Protein AF-A0A494JCI3-F1 (afdb_monomer)

Structure (mmCIF, N/CA/C/O backbone):
data_AF-A0A494JCI3-F1
#
_entry.id   AF-A0A494JCI3-F1
#
loop_
_atom_site.group_PDB
_atom_site.id
_atom_site.type_symbol
_atom_site.label_atom_id
_atom_site.label_alt_id
_atom_site.label_comp_id
_atom_site.label_asym_id
_atom_site.label_entity_id
_atom_site.label_seq_id
_atom_site.pdbx_PDB_ins_code
_atom_site.Cartn_x
_atom_site.Cartn_y
_atom_site.Cartn_z
_atom_site.occupancy
_atom_site.B_iso_or_equiv
_atom_site.auth_seq_id
_atom_site.auth_comp_id
_atom_site.auth_asym_id
_atom_site.auth_atom_id
_atom_site.pdbx_PDB_model_num
ATOM 1 N N . MET A 1 1 ? 3.680 10.337 5.738 1.00 77.88 1 MET A N 1
ATOM 2 C CA . MET A 1 1 ? 2.250 10.098 6.034 1.00 77.88 1 MET A CA 1
ATOM 3 C C . MET A 1 1 ? 1.756 11.219 6.933 1.00 77.88 1 MET A C 1
ATOM 5 O O . MET A 1 1 ? 2.499 11.630 7.818 1.00 77.88 1 MET A O 1
ATOM 9 N N . GLU A 1 2 ? 0.548 11.721 6.690 1.00 79.25 2 GLU A N 1
ATOM 10 C CA . GLU A 1 2 ? -0.039 12.891 7.361 1.00 79.25 2 GLU A CA 1
ATOM 11 C C . GLU A 1 2 ? -1.543 12.663 7.597 1.00 79.25 2 GLU A C 1
ATOM 13 O O . GLU A 1 2 ? -2.113 11.725 7.034 1.00 79.25 2 GLU A O 1
ATOM 18 N N . GLY A 1 3 ? -2.183 13.512 8.408 1.00 85.75 3 GLY A N 1
ATOM 19 C CA . GLY A 1 3 ? -3.628 13.469 8.669 1.00 85.75 3 GLY A CA 1
ATOM 20 C C . GLY A 1 3 ? -4.092 12.270 9.506 1.00 85.75 3 GLY A C 1
ATOM 21 O O . GLY A 1 3 ? -3.302 11.661 10.227 1.00 85.75 3 GLY A O 1
ATOM 22 N N . LYS A 1 4 ? -5.375 11.909 9.377 1.00 85.81 4 LYS A N 1
ATOM 23 C CA . LYS A 1 4 ? -6.013 10.786 10.094 1.00 85.81 4 LYS A CA 1
ATOM 24 C C . LYS A 1 4 ? -5.327 9.445 9.837 1.00 85.81 4 LYS A C 1
ATOM 26 O O . LYS A 1 4 ? -5.291 8.594 10.718 1.00 85.81 4 LYS A O 1
ATOM 31 N N . ALA A 1 5 ? -4.747 9.261 8.653 1.00 85.75 5 ALA A N 1
ATOM 32 C CA . ALA A 1 5 ? -3.938 8.095 8.323 1.00 85.75 5 ALA A CA 1
ATOM 33 C C . ALA A 1 5 ? -2.731 7.964 9.259 1.00 85.75 5 ALA A C 1
ATOM 35 O O . ALA A 1 5 ? -2.440 6.869 9.725 1.00 85.75 5 ALA A O 1
ATOM 36 N N . LYS A 1 6 ? -2.056 9.077 9.582 1.00 85.62 6 LYS A N 1
ATOM 37 C CA . LYS A 1 6 ? -0.922 9.070 10.517 1.00 85.62 6 LYS A CA 1
ATOM 38 C C . LYS A 1 6 ? -1.366 8.630 11.912 1.00 85.62 6 LYS A C 1
ATOM 40 O O . LYS A 1 6 ? -0.701 7.789 12.504 1.00 85.62 6 LYS A O 1
ATOM 45 N N . GLU A 1 7 ? -2.473 9.177 12.408 1.00 85.25 7 GLU A N 1
ATOM 46 C CA . GLU A 1 7 ? -3.027 8.849 13.730 1.00 85.25 7 GLU A CA 1
ATOM 47 C C . GLU A 1 7 ? -3.439 7.371 13.814 1.00 85.25 7 GLU A C 1
ATOM 49 O O . GLU A 1 7 ? -3.031 6.656 14.728 1.00 85.25 7 GLU A O 1
ATOM 54 N N . ALA A 1 8 ? -4.186 6.886 12.820 1.00 85.75 8 ALA A N 1
ATOM 55 C CA . ALA A 1 8 ? -4.648 5.502 12.768 1.00 85.75 8 ALA A CA 1
ATOM 56 C C . ALA A 1 8 ? -3.496 4.506 12.602 1.00 85.75 8 ALA A C 1
ATOM 58 O O . ALA A 1 8 ? -3.477 3.461 13.248 1.00 85.75 8 ALA A O 1
ATOM 59 N N . PHE A 1 9 ? -2.504 4.835 11.775 1.00 85.44 9 PHE A N 1
ATOM 60 C CA . PHE A 1 9 ? -1.333 3.987 11.605 1.00 85.44 9 PHE A CA 1
ATOM 61 C C . PHE A 1 9 ? -0.460 3.943 12.867 1.00 85.44 9 PHE A C 1
ATOM 63 O O . PHE A 1 9 ? 0.067 2.890 13.217 1.00 85.44 9 PHE A O 1
ATOM 70 N N . GLN A 1 10 ? -0.334 5.058 13.593 1.00 81.06 10 GLN A N 1
ATOM 71 C CA . GLN A 1 10 ? 0.322 5.080 14.904 1.00 81.06 10 GLN A CA 1
ATOM 72 C C . GLN A 1 10 ? -0.393 4.172 15.909 1.00 81.06 10 GLN A C 1
ATOM 74 O 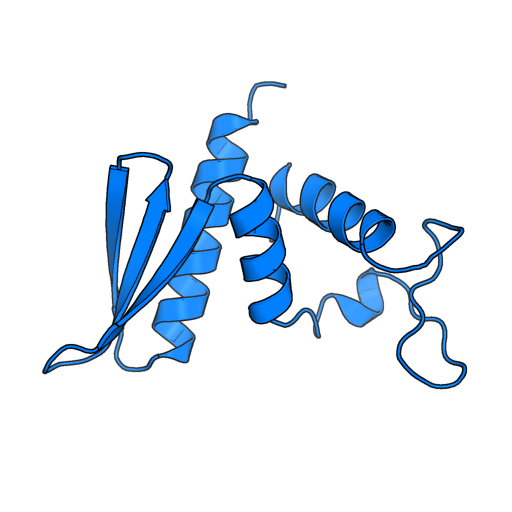O . GLN A 1 10 ? 0.270 3.382 16.578 1.00 81.06 10 GLN A O 1
ATOM 79 N N . ALA A 1 11 ? -1.725 4.247 15.982 1.00 81.94 11 ALA A N 1
ATOM 80 C CA . ALA A 1 11 ? -2.521 3.360 16.828 1.00 81.94 11 ALA A CA 1
ATOM 81 C C . ALA A 1 11 ? -2.321 1.887 16.437 1.00 81.94 11 ALA A C 1
ATOM 83 O O . ALA A 1 11 ? -1.980 1.075 17.289 1.00 81.94 11 ALA A O 1
ATOM 84 N N . TYR A 1 12 ? -2.396 1.567 15.141 1.00 82.56 12 TYR A N 1
ATOM 85 C CA . TYR A 1 12 ? -2.127 0.223 14.625 1.00 82.56 12 TYR A CA 1
ATOM 86 C C . TYR A 1 12 ? -0.748 -0.304 15.037 1.00 82.56 12 TYR A C 1
ATOM 88 O O . TYR A 1 12 ? -0.620 -1.459 15.436 1.00 82.56 12 TYR A O 1
ATOM 96 N N . LEU A 1 13 ? 0.299 0.521 14.958 1.00 77.75 13 LEU A N 1
ATOM 97 C CA . LEU A 1 13 ? 1.646 0.109 15.359 1.00 77.75 13 LEU A CA 1
ATOM 98 C C . LEU A 1 13 ? 1.739 -0.176 16.862 1.00 77.75 13 LEU A C 1
ATOM 100 O O . LEU A 1 13 ? 2.402 -1.136 17.244 1.00 77.75 13 LEU A O 1
ATOM 104 N N . ILE A 1 14 ? 1.059 0.614 17.698 1.00 72.69 14 ILE A N 1
ATOM 105 C CA . ILE A 1 14 ? 0.968 0.380 19.148 1.00 72.69 14 ILE A CA 1
ATOM 106 C C . ILE A 1 14 ? 0.178 -0.902 19.452 1.00 72.69 14 ILE A C 1
ATOM 108 O O . ILE A 1 14 ? 0.532 -1.629 20.372 1.00 72.69 14 ILE A O 1
ATOM 112 N N . GLU A 1 15 ? -0.876 -1.187 18.688 1.00 70.75 15 GLU A N 1
ATOM 113 C CA . GLU A 1 15 ? -1.755 -2.344 18.896 1.00 70.75 15 GLU A CA 1
ATOM 114 C C . GLU A 1 15 ? -1.149 -3.661 18.388 1.00 70.75 15 GLU A C 1
ATOM 116 O O . GLU A 1 15 ? -1.339 -4.712 19.001 1.00 70.75 15 GLU A O 1
ATOM 121 N N . THR A 1 16 ? 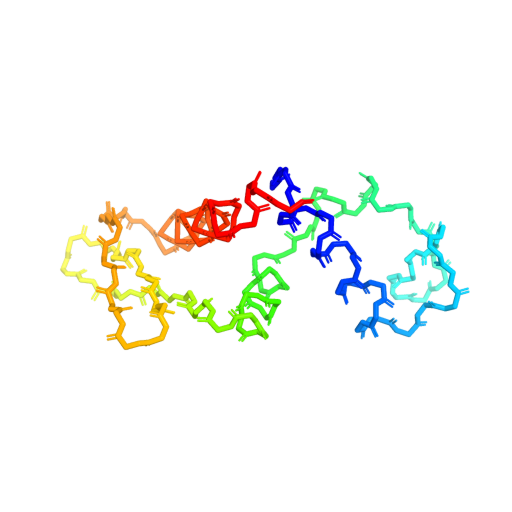-0.419 -3.625 17.270 1.00 68.00 16 THR A N 1
ATOM 122 C CA . THR A 1 16 ? 0.154 -4.826 16.632 1.00 68.00 16 THR A CA 1
ATOM 123 C C . THR A 1 16 ? 1.553 -5.174 17.112 1.00 68.00 16 THR A C 1
ATOM 125 O O . THR A 1 16 ? 1.980 -6.326 16.993 1.00 68.00 16 THR A O 1
ATOM 128 N N . GLN A 1 17 ? 2.279 -4.214 17.681 1.00 60.09 17 GLN A N 1
ATOM 129 C CA . GLN A 1 17 ? 3.482 -4.506 18.439 1.00 60.09 17 GLN A CA 1
ATOM 130 C C . GLN A 1 17 ? 3.111 -4.708 19.911 1.00 60.09 17 GLN A C 1
ATOM 132 O O . GLN A 1 17 ? 2.336 -3.952 20.474 1.00 60.09 17 GLN A O 1
ATOM 137 N N . TYR A 1 18 ? 3.688 -5.726 20.548 1.00 49.66 18 TYR A N 1
ATOM 138 C CA . TYR A 1 18 ? 3.602 -6.025 21.984 1.00 49.66 18 TYR A CA 1
ATOM 139 C C . TYR A 1 18 ? 4.144 -4.866 22.879 1.00 49.66 18 TYR A C 1
ATOM 141 O O . TYR A 1 18 ? 5.099 -5.066 23.633 1.00 49.66 18 TYR A O 1
ATOM 149 N N . PHE A 1 19 ? 3.585 -3.648 22.818 1.00 45.31 19 PHE A N 1
ATOM 150 C CA . PHE A 1 19 ? 4.026 -2.479 23.590 1.00 45.31 19 PHE A CA 1
ATOM 151 C C . PHE A 1 19 ? 3.000 -2.042 24.630 1.00 45.31 19 PHE A C 1
ATOM 153 O O . PHE A 1 19 ? 2.046 -1.333 24.315 1.00 45.31 19 PHE A O 1
ATOM 160 N N . PRO A 1 20 ? 3.219 -2.356 25.919 1.00 39.00 20 PRO A N 1
ATOM 161 C CA . PRO A 1 20 ? 2.488 -1.713 26.994 1.00 39.00 20 PRO A CA 1
ATOM 162 C C . PRO A 1 20 ? 3.076 -0.312 27.230 1.00 39.00 20 PRO A C 1
ATOM 164 O O . PRO A 1 20 ? 3.782 -0.120 28.219 1.00 39.00 20 PRO A O 1
ATOM 167 N N . ARG A 1 21 ? 2.844 0.637 26.304 1.00 46.88 21 ARG A N 1
ATOM 168 C CA . ARG A 1 21 ? 2.728 2.105 26.509 1.00 46.88 21 ARG A CA 1
ATOM 169 C C . ARG A 1 21 ? 2.999 2.911 25.217 1.00 46.88 21 ARG A C 1
ATOM 171 O O . ARG A 1 21 ? 3.903 2.547 24.473 1.00 46.88 21 ARG A O 1
ATOM 178 N N . PRO A 1 22 ? 2.321 4.062 25.008 1.00 48.47 22 PRO A N 1
ATOM 179 C CA . PRO A 1 22 ? 2.499 4.938 23.833 1.00 48.47 22 PRO A CA 1
ATOM 180 C C . PRO A 1 22 ? 3.902 5.552 23.668 1.00 48.47 22 PRO A C 1
ATOM 182 O O . PRO A 1 22 ? 4.206 6.133 22.631 1.00 48.47 22 PRO A O 1
ATOM 185 N N . GLU A 1 23 ? 4.747 5.469 24.697 1.00 51.75 23 GLU A N 1
ATOM 186 C CA . GLU A 1 23 ? 6.021 6.192 24.781 1.00 51.75 23 GLU A CA 1
ATOM 187 C C . GLU A 1 23 ? 7.236 5.365 24.326 1.00 51.75 23 GLU A C 1
ATOM 189 O O . GLU A 1 23 ? 8.331 5.913 24.219 1.00 51.75 23 GLU A O 1
ATOM 194 N N . MET A 1 24 ? 7.087 4.060 24.057 1.00 42.84 24 MET A N 1
ATOM 195 C CA . MET A 1 24 ? 8.229 3.184 23.768 1.00 42.84 24 MET A CA 1
ATOM 196 C C . MET A 1 24 ? 7.928 2.146 22.689 1.00 42.84 24 MET A C 1
ATOM 198 O O . MET A 1 24 ? 7.055 1.303 22.867 1.00 42.84 24 MET A O 1
ATOM 202 N N . ILE A 1 25 ? 8.739 2.143 21.629 1.00 49.81 25 ILE A N 1
ATOM 203 C CA . ILE A 1 25 ? 8.825 1.060 20.645 1.00 49.81 25 ILE A CA 1
ATOM 204 C C . ILE A 1 25 ? 10.133 0.288 20.914 1.00 49.81 25 ILE A C 1
ATOM 206 O O . ILE A 1 25 ? 11.216 0.865 20.860 1.00 49.81 25 ILE A O 1
ATOM 210 N N . MET A 1 26 ? 10.064 -1.005 21.245 1.00 42.69 26 MET A N 1
ATOM 211 C CA . MET A 1 26 ? 11.215 -1.932 21.234 1.00 42.69 26 MET A CA 1
ATOM 212 C C . MET A 1 26 ? 11.466 -2.434 19.813 1.00 42.69 26 MET A C 1
ATOM 214 O O . MET A 1 26 ? 10.606 -3.045 19.175 1.00 42.69 26 MET A O 1
ATOM 218 N N . VAL A 1 27 ? 12.709 -2.275 19.372 1.00 44.78 27 VAL A N 1
ATOM 219 C CA . VAL A 1 27 ? 13.235 -2.882 18.148 1.00 44.78 27 VAL A CA 1
ATOM 220 C C . VAL A 1 27 ? 14.424 -3.758 18.541 1.00 44.78 27 VAL A C 1
ATOM 222 O O . VAL A 1 27 ? 15.483 -3.248 18.892 1.00 44.78 27 VAL A O 1
ATOM 225 N N . GLY A 1 28 ? 14.264 -5.087 18.505 1.00 44.38 28 GLY A N 1
ATOM 226 C CA . GLY A 1 28 ? 15.341 -6.024 18.864 1.00 44.38 28 GLY A CA 1
ATOM 227 C C . GLY A 1 28 ? 15.810 -5.924 20.327 1.00 44.38 28 GLY A C 1
ATOM 228 O O . GLY A 1 28 ? 15.191 -5.251 21.148 1.00 44.38 28 GLY A O 1
ATOM 229 N N . LYS A 1 29 ? 16.877 -6.659 20.688 1.00 38.72 29 LYS A N 1
ATOM 230 C CA . LYS A 1 29 ? 17.377 -6.758 22.075 1.00 38.72 29 LYS A CA 1
ATOM 231 C C . LYS A 1 29 ? 17.704 -5.366 22.657 1.00 38.72 29 LYS A C 1
ATOM 233 O O . LYS A 1 29 ? 18.772 -4.833 22.388 1.00 38.72 29 LYS A O 1
ATOM 238 N N . LEU A 1 30 ? 16.816 -4.887 23.536 1.00 38.69 30 LEU A N 1
ATOM 239 C CA . LEU A 1 30 ? 17.024 -3.849 24.561 1.00 38.69 30 LEU A CA 1
ATOM 240 C C . LEU A 1 30 ? 17.305 -2.411 24.081 1.00 38.69 30 LEU A C 1
ATOM 242 O O . LEU A 1 30 ? 18.121 -1.722 24.690 1.00 38.69 30 LEU A O 1
ATOM 246 N N . THR A 1 31 ? 16.564 -1.901 23.094 1.00 39.22 31 THR A N 1
ATOM 247 C CA . THR A 1 31 ? 16.562 -0.448 22.836 1.00 39.22 31 THR A CA 1
ATOM 248 C C . THR A 1 31 ? 15.150 0.080 22.614 1.00 39.22 31 THR A C 1
ATOM 250 O O . THR A 1 31 ? 14.390 -0.464 21.815 1.00 39.22 31 THR A O 1
ATOM 253 N N . THR A 1 32 ? 14.804 1.130 23.359 1.00 45.12 32 THR A N 1
ATOM 254 C CA . THR A 1 32 ? 13.528 1.848 23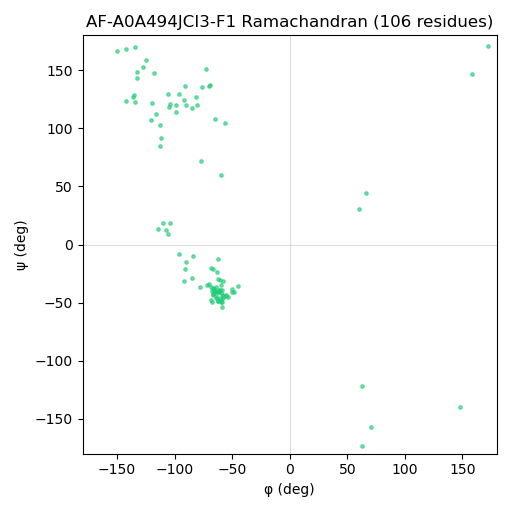.296 1.00 45.12 32 THR A CA 1
ATOM 255 C C . THR A 1 32 ? 13.715 3.095 22.443 1.00 45.12 32 THR A C 1
ATOM 257 O O . THR A 1 32 ? 14.546 3.933 22.788 1.00 45.12 32 THR A O 1
ATOM 260 N N . CYS A 1 33 ? 12.973 3.229 21.349 1.00 44.25 33 CYS A N 1
ATOM 261 C CA . CYS A 1 33 ? 12.962 4.437 20.524 1.00 44.25 33 CYS A CA 1
ATOM 262 C C . CYS A 1 33 ? 11.566 5.071 20.509 1.00 44.25 33 CYS A C 1
ATOM 264 O O . CYS A 1 33 ? 10.544 4.385 20.606 1.00 44.25 33 CYS A O 1
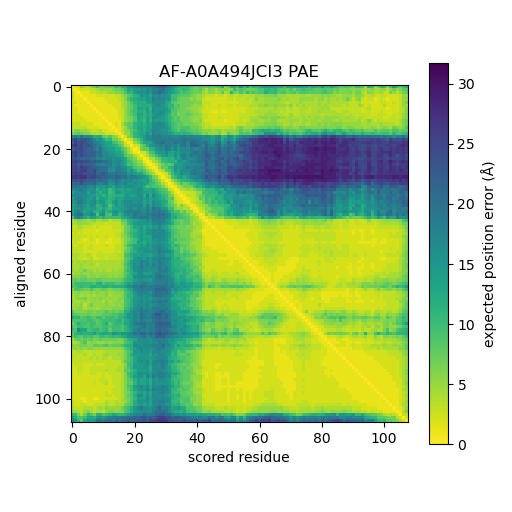ATOM 266 N N . SER A 1 34 ? 11.525 6.399 20.419 1.00 51.22 34 SER A N 1
ATOM 267 C CA . SER A 1 34 ? 10.290 7.161 20.236 1.00 51.22 34 SER A CA 1
ATOM 268 C C . SER A 1 34 ? 9.769 6.989 18.806 1.00 51.22 34 SER A C 1
ATOM 270 O O . SER A 1 34 ? 10.549 6.823 17.867 1.00 51.22 34 SER A O 1
ATOM 272 N N . PHE A 1 35 ? 8.448 7.074 18.603 1.00 52.31 35 PHE A N 1
ATOM 273 C CA . PHE A 1 35 ? 7.841 6.992 17.264 1.00 52.31 35 PHE A CA 1
ATOM 274 C C . PHE A 1 35 ? 8.510 7.941 16.258 1.00 52.31 35 PHE A C 1
ATOM 276 O O . PHE A 1 35 ? 8.728 7.579 15.108 1.00 52.31 35 PHE A O 1
ATOM 283 N N . THR A 1 36 ? 8.887 9.138 16.705 1.00 54.03 36 THR A N 1
ATOM 284 C CA . THR A 1 36 ? 9.600 10.147 15.913 1.00 54.03 36 THR A CA 1
ATOM 285 C C . THR A 1 36 ? 10.979 9.697 15.429 1.00 54.03 36 THR A C 1
ATOM 287 O O . THR A 1 36 ? 11.402 10.111 14.355 1.00 54.03 36 THR A O 1
ATOM 290 N N . GLU A 1 37 ? 11.662 8.826 16.171 1.00 51.03 37 GLU A N 1
ATOM 291 C CA . GLU A 1 37 ? 12.985 8.295 15.814 1.00 51.03 37 GLU A CA 1
ATOM 292 C C . GLU A 1 37 ? 12.903 7.082 14.881 1.00 51.03 37 GLU A C 1
ATOM 294 O O . GLU A 1 37 ? 13.804 6.875 14.071 1.00 51.03 37 GLU A O 1
ATOM 299 N N . VAL A 1 38 ? 11.821 6.297 14.951 1.00 52.00 38 VAL A N 1
ATOM 300 C CA . VAL A 1 38 ? 11.556 5.178 14.023 1.00 52.00 38 VAL A CA 1
ATOM 301 C C . VAL A 1 38 ? 10.754 5.591 12.794 1.00 52.00 38 VAL A C 1
ATOM 303 O O . VAL A 1 38 ? 10.772 4.862 11.807 1.00 52.00 38 VAL A O 1
ATOM 306 N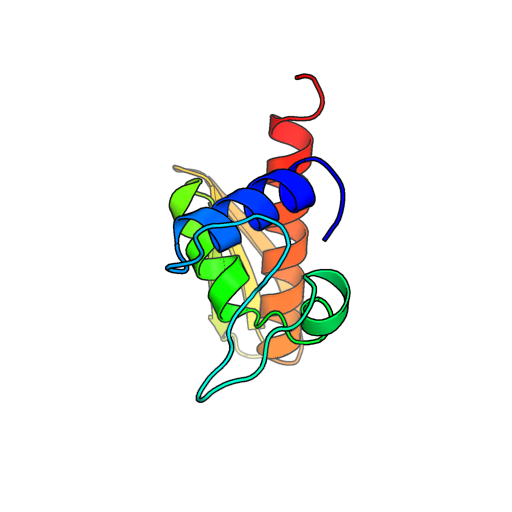 N . GLN A 1 39 ? 10.117 6.766 12.801 1.00 51.50 39 GLN A N 1
ATOM 307 C CA . GLN A 1 39 ? 9.400 7.334 11.655 1.00 51.50 39 GLN A CA 1
ATOM 308 C C . GLN A 1 39 ? 10.205 7.307 10.337 1.00 51.50 39 GLN A C 1
ATOM 310 O O . GLN A 1 39 ? 9.614 6.959 9.312 1.00 51.50 39 GLN A O 1
ATOM 315 N N . PRO A 1 40 ? 11.522 7.607 10.319 1.00 52.88 40 PRO A N 1
ATOM 316 C CA . PRO A 1 40 ? 12.339 7.519 9.106 1.00 52.88 40 PRO A CA 1
ATOM 317 C C . PRO A 1 40 ? 12.564 6.080 8.618 1.00 52.88 40 PRO A C 1
ATOM 319 O O . PRO A 1 40 ? 12.895 5.875 7.455 1.00 52.88 40 PRO A O 1
ATOM 322 N N . PHE A 1 41 ? 12.393 5.088 9.497 1.00 53.34 41 PHE A N 1
ATOM 323 C CA . PHE A 1 41 ? 12.636 3.664 9.246 1.00 53.34 41 PHE A CA 1
ATOM 324 C C . PHE A 1 41 ? 11.344 2.854 9.098 1.00 53.34 41 PHE A C 1
ATOM 326 O O . PHE A 1 41 ? 11.387 1.624 9.076 1.00 53.34 41 PHE A O 1
ATOM 333 N N . ILE A 1 42 ? 10.182 3.508 9.016 1.00 60.78 42 ILE A N 1
ATOM 334 C CA . ILE A 1 42 ? 8.920 2.815 8.770 1.00 60.78 42 ILE A CA 1
ATOM 335 C C . ILE A 1 42 ? 8.985 2.195 7.374 1.00 60.78 42 ILE A C 1
ATOM 337 O O . ILE A 1 42 ? 8.930 2.879 6.355 1.00 60.78 42 ILE A O 1
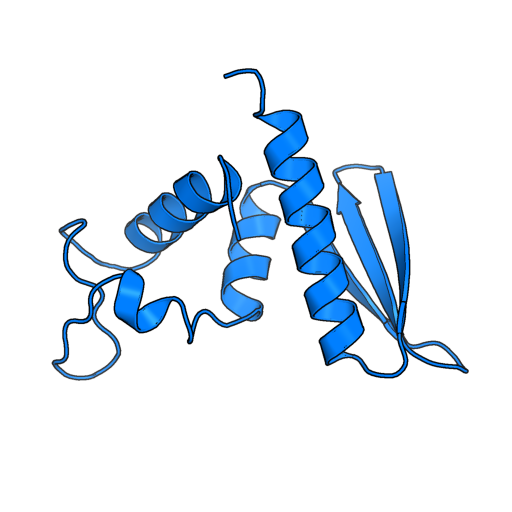ATOM 341 N N . PHE A 1 43 ? 9.098 0.872 7.345 1.00 74.06 43 PHE A N 1
ATOM 342 C CA . PHE A 1 43 ? 9.168 0.104 6.114 1.00 74.06 43 PHE A CA 1
ATOM 343 C C . PHE A 1 43 ? 7.815 0.115 5.401 1.00 74.06 43 PHE A C 1
ATOM 345 O O . PHE A 1 43 ? 6.784 -0.149 6.023 1.00 74.06 43 PHE A O 1
ATOM 352 N N . ASN A 1 44 ? 7.833 0.313 4.078 1.00 82.00 44 ASN A N 1
ATOM 353 C CA . ASN A 1 44 ? 6.662 0.195 3.200 1.00 82.00 44 ASN A CA 1
ATOM 354 C C . ASN A 1 44 ? 5.829 -1.063 3.499 1.00 82.00 44 ASN A C 1
ATOM 356 O O . ASN A 1 44 ? 4.607 -0.998 3.488 1.00 82.00 44 ASN A O 1
ATOM 360 N N . ALA A 1 45 ? 6.478 -2.173 3.864 1.00 81.94 45 ALA A N 1
ATOM 361 C CA . ALA A 1 45 ? 5.812 -3.404 4.282 1.00 81.94 45 ALA A CA 1
ATOM 362 C C . ALA A 1 45 ? 4.827 -3.205 5.450 1.00 81.94 45 ALA A C 1
ATOM 364 O O . ALA A 1 45 ? 3.707 -3.690 5.379 1.00 81.94 45 ALA A O 1
ATOM 365 N N . LYS A 1 46 ? 5.196 -2.449 6.494 1.00 84.06 46 LYS A N 1
ATOM 366 C CA . LYS A 1 46 ? 4.312 -2.202 7.646 1.00 84.06 46 LYS A CA 1
ATOM 367 C C . LYS A 1 46 ? 3.155 -1.277 7.319 1.00 84.06 46 LYS A C 1
ATOM 369 O O . LYS A 1 46 ? 2.063 -1.467 7.841 1.00 84.06 46 LYS A O 1
ATOM 374 N N . ILE A 1 47 ? 3.389 -0.301 6.448 1.00 88.62 47 ILE A N 1
ATOM 375 C CA . ILE A 1 47 ? 2.311 0.562 5.968 1.00 88.62 47 ILE A CA 1
ATOM 376 C C . ILE A 1 47 ? 1.327 -0.254 5.124 1.00 88.62 47 ILE A C 1
ATOM 378 O O . ILE A 1 47 ? 0.127 -0.102 5.303 1.00 88.62 47 ILE A O 1
ATOM 382 N N . ILE A 1 48 ? 1.819 -1.142 4.255 1.00 89.81 48 ILE A N 1
ATOM 383 C CA . ILE A 1 48 ? 0.973 -2.031 3.447 1.00 89.81 48 ILE A CA 1
ATOM 384 C C . ILE A 1 48 ? 0.161 -2.972 4.345 1.00 89.81 48 ILE A C 1
ATOM 386 O O . ILE A 1 48 ? -1.052 -3.014 4.200 1.00 89.81 48 ILE A O 1
ATOM 390 N N . GLU A 1 49 ? 0.791 -3.634 5.325 1.00 88.88 49 GLU A N 1
ATOM 391 C CA . GLU A 1 49 ? 0.080 -4.494 6.287 1.00 88.88 49 GLU A CA 1
ATOM 392 C C . GLU A 1 49 ? -1.073 -3.751 6.979 1.00 88.88 49 GLU A C 1
ATOM 394 O O . GLU A 1 49 ? -2.179 -4.274 7.092 1.00 88.88 49 GLU A O 1
ATOM 399 N N . TRP A 1 50 ? -0.833 -2.514 7.425 1.00 91.38 50 TRP A N 1
ATOM 400 C CA . TRP A 1 50 ? -1.886 -1.686 8.006 1.00 91.38 50 TRP A CA 1
ATOM 401 C C . TRP A 1 50 ? -2.986 -1.348 6.996 1.00 91.38 50 TRP A C 1
ATOM 403 O O . TRP A 1 50 ? -4.168 -1.459 7.320 1.00 91.38 50 TRP A O 1
ATOM 413 N N . LEU A 1 51 ? -2.621 -0.938 5.780 1.00 92.62 51 LEU A N 1
ATOM 414 C CA . LEU A 1 51 ? -3.583 -0.581 4.739 1.00 92.62 51 LEU A CA 1
ATOM 415 C C . LEU A 1 51 ? -4.501 -1.765 4.380 1.00 92.62 51 LEU A C 1
ATOM 417 O O . LEU A 1 51 ? -5.705 -1.568 4.195 1.00 92.62 51 LEU A O 1
ATOM 421 N N . ASP A 1 52 ? -3.977 -2.992 4.407 1.00 91.19 52 ASP A N 1
ATOM 422 C CA . ASP A 1 52 ? -4.771 -4.210 4.233 1.00 91.19 52 ASP A CA 1
ATOM 423 C C . ASP A 1 52 ? -5.832 -4.354 5.345 1.00 91.19 52 ASP A C 1
ATOM 425 O O . ASP A 1 52 ? -6.984 -4.689 5.058 1.00 91.19 52 ASP A O 1
ATOM 429 N N . THR A 1 53 ? -5.514 -4.004 6.604 1.00 90.69 53 THR A N 1
ATOM 430 C CA . THR A 1 53 ? -6.497 -4.043 7.714 1.00 90.69 53 THR A CA 1
ATOM 431 C C . THR A 1 53 ? -7.675 -3.084 7.534 1.00 90.69 53 THR A C 1
ATOM 433 O O . THR A 1 53 ? -8.754 -3.316 8.082 1.00 90.69 53 THR A O 1
ATOM 436 N N . VAL A 1 54 ? -7.500 -2.022 6.743 1.00 91.12 54 VAL A N 1
ATOM 437 C CA . VAL A 1 54 ? -8.542 -1.026 6.442 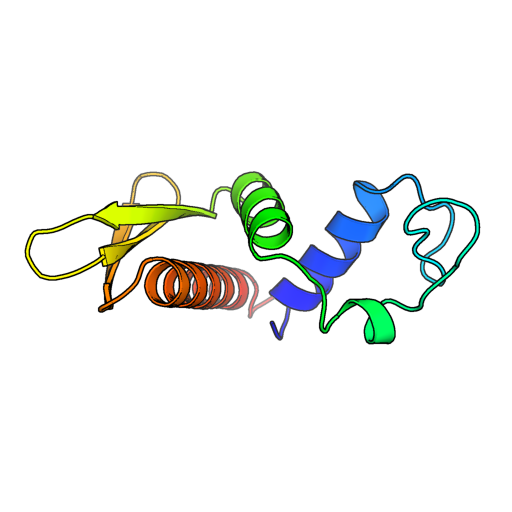1.00 91.12 54 VAL A CA 1
ATOM 438 C C . VAL A 1 54 ? -9.137 -1.202 5.039 1.00 91.12 54 VAL A C 1
ATOM 440 O O . VAL A 1 54 ? -9.808 -0.298 4.535 1.00 91.12 54 VAL A O 1
ATOM 443 N N . ASN A 1 55 ? -8.952 -2.384 4.433 1.00 91.44 55 ASN A N 1
ATOM 444 C CA . ASN A 1 55 ? -9.441 -2.774 3.104 1.00 91.44 55 ASN A CA 1
ATOM 445 C C . ASN A 1 55 ? -8.924 -1.899 1.943 1.00 91.44 55 ASN A C 1
ATOM 447 O O . ASN A 1 55 ? -9.611 -1.731 0.931 1.00 91.44 55 ASN A O 1
ATOM 451 N N . LEU A 1 56 ? -7.711 -1.357 2.073 1.00 93.81 56 LEU A N 1
ATOM 452 C CA . LEU A 1 56 ? -7.003 -0.628 1.020 1.00 93.81 56 LEU A CA 1
ATOM 453 C C . LEU A 1 56 ? -5.778 -1.434 0.582 1.00 93.81 56 LEU A C 1
ATOM 455 O O . LEU A 1 56 ? -4.669 -1.195 1.041 1.00 93.81 56 LEU A O 1
ATOM 459 N N . ASN A 1 57 ? -5.962 -2.384 -0.330 1.00 94.00 57 ASN A N 1
ATOM 460 C CA . ASN A 1 57 ? -4.867 -3.271 -0.716 1.00 94.00 57 ASN A CA 1
ATOM 461 C C . ASN A 1 57 ? -3.960 -2.577 -1.733 1.00 94.00 57 ASN A C 1
ATOM 463 O O . ASN A 1 57 ? -4.397 -2.219 -2.832 1.00 94.00 57 ASN A O 1
ATOM 467 N N . VAL A 1 58 ? -2.691 -2.410 -1.379 1.00 93.50 58 VAL A N 1
ATOM 468 C CA . VAL A 1 58 ? -1.681 -1.786 -2.236 1.00 93.50 58 VAL A CA 1
ATOM 469 C C . VAL A 1 58 ? -0.899 -2.854 -2.982 1.00 93.50 58 VAL A C 1
ATOM 471 O O . VAL A 1 58 ? -0.362 -3.780 -2.379 1.00 93.50 58 VAL A O 1
ATOM 474 N N . TYR A 1 59 ? -0.774 -2.707 -4.299 1.00 93.12 59 TYR A N 1
ATOM 475 C CA . TYR A 1 59 ? 0.019 -3.628 -5.101 1.00 93.12 59 TYR A CA 1
ATOM 476 C C . TYR A 1 59 ? 0.621 -2.944 -6.331 1.00 93.12 59 TYR A C 1
ATOM 478 O O . TYR A 1 59 ? 0.282 -1.816 -6.688 1.00 93.12 59 TYR A O 1
ATOM 486 N N . VAL A 1 60 ? 1.572 -3.625 -6.967 1.00 94.50 60 VAL A N 1
ATOM 487 C CA . VAL A 1 60 ? 2.250 -3.134 -8.170 1.00 94.50 60 VAL A CA 1
ATOM 488 C C . VAL A 1 60 ? 2.289 -4.221 -9.229 1.00 94.50 60 VAL A C 1
ATOM 490 O O . VAL A 1 60 ? 2.468 -5.397 -8.905 1.00 94.50 60 VAL A O 1
ATOM 493 N N . VAL A 1 61 ? 2.142 -3.830 -10.492 1.00 95.25 61 VAL A N 1
ATOM 494 C CA . VAL A 1 61 ? 2.109 -4.761 -11.628 1.00 95.25 61 VAL A CA 1
ATOM 495 C C . VAL A 1 61 ? 3.261 -4.437 -12.579 1.00 95.25 61 VAL A C 1
ATOM 497 O O . VAL A 1 61 ? 3.332 -3.304 -13.059 1.00 95.25 61 VAL A O 1
ATOM 500 N N . PRO A 1 62 ? 4.171 -5.385 -12.868 1.00 95.50 62 PRO A N 1
ATOM 501 C CA . PRO A 1 62 ? 5.211 -5.164 -13.864 1.00 95.50 62 PRO A CA 1
ATOM 502 C C . PRO A 1 62 ? 4.597 -5.097 -15.265 1.00 95.50 62 PRO A C 1
ATOM 504 O O . PRO A 1 62 ? 3.750 -5.914 -15.628 1.00 95.50 62 PRO A O 1
ATOM 507 N N . VAL A 1 63 ? 5.066 -4.152 -16.070 1.00 94.19 63 VAL A N 1
ATOM 508 C CA . VAL A 1 63 ? 4.709 -3.997 -17.482 1.00 94.19 63 VAL A CA 1
ATOM 509 C C . VAL A 1 63 ? 5.956 -3.762 -18.322 1.00 94.19 63 VAL A C 1
ATOM 511 O O . VAL A 1 63 ? 7.047 -3.557 -17.796 1.00 94.19 63 VAL A O 1
ATOM 514 N N . LYS A 1 64 ? 5.803 -3.809 -19.650 1.00 92.38 64 LYS A N 1
ATOM 515 C CA . LYS A 1 64 ? 6.924 -3.716 -20.595 1.00 92.38 64 LYS A CA 1
ATOM 516 C C . LYS A 1 64 ? 7.844 -2.519 -20.321 1.00 92.38 64 LYS A C 1
ATOM 518 O O . LYS A 1 64 ? 9.058 -2.673 -20.378 1.00 92.38 64 LYS A O 1
ATOM 523 N N . ASP A 1 65 ? 7.254 -1.372 -19.996 1.00 91.19 65 ASP A N 1
ATOM 524 C CA . ASP A 1 65 ? 7.961 -0.097 -19.857 1.00 91.19 65 ASP A CA 1
ATOM 525 C C . ASP A 1 65 ? 8.043 0.390 -18.396 1.00 91.19 65 ASP A C 1
ATOM 527 O O . ASP A 1 65 ? 8.279 1.572 -18.151 1.00 91.19 65 ASP A O 1
ATOM 531 N N . GLY A 1 66 ? 7.833 -0.497 -17.411 1.00 94.75 66 GLY A N 1
ATOM 532 C CA . GLY A 1 66 ? 7.952 -0.142 -15.995 1.00 94.75 66 GLY A CA 1
ATOM 533 C C . GLY A 1 66 ? 7.016 -0.911 -15.065 1.00 94.75 66 GLY A C 1
ATOM 534 O O . GLY A 1 66 ? 6.804 -2.112 -15.205 1.00 94.75 66 GLY A O 1
ATOM 535 N N . TRP A 1 67 ? 6.465 -0.204 -14.084 1.00 96.81 67 TRP A N 1
ATOM 536 C CA . TRP A 1 67 ? 5.644 -0.740 -13.005 1.00 96.81 67 TRP A CA 1
ATOM 537 C C . TRP A 1 67 ? 4.405 0.123 -12.806 1.00 96.81 67 TRP A C 1
ATOM 539 O O . TRP A 1 67 ? 4.512 1.318 -12.525 1.00 96.81 67 TRP A O 1
ATOM 549 N N . PHE A 1 68 ? 3.225 -0.481 -12.918 1.00 96.25 68 PHE A N 1
ATOM 550 C CA . PHE A 1 68 ? 1.994 0.181 -12.517 1.00 96.25 68 PHE A CA 1
ATOM 551 C C . PHE A 1 68 ? 1.858 0.194 -10.998 1.00 96.25 68 PHE A C 1
ATOM 553 O O . PHE A 1 68 ? 2.083 -0.812 -10.326 1.00 96.25 68 PHE A O 1
ATOM 560 N N . SER A 1 69 ? 1.471 1.353 -10.485 1.00 95.62 69 SER A N 1
ATOM 561 C CA . SER A 1 69 ? 1.056 1.595 -9.110 1.00 95.62 69 SER A CA 1
ATOM 562 C C . SER A 1 69 ? -0.451 1.376 -9.009 1.00 95.62 69 SER A C 1
ATOM 564 O O . SER A 1 69 ? -1.199 2.053 -9.718 1.00 95.62 69 SER A O 1
ATOM 566 N N . CYS A 1 70 ? -0.901 0.438 -8.173 1.00 95.06 70 CYS A N 1
ATOM 567 C CA . CYS A 1 70 ? -2.309 0.056 -8.088 1.00 95.06 70 CYS A CA 1
ATOM 568 C C . CYS A 1 70 ? -2.815 -0.010 -6.642 1.00 95.06 70 CYS A C 1
ATOM 570 O O . CYS A 1 70 ? -2.077 -0.342 -5.710 1.00 95.06 70 CYS A O 1
ATOM 572 N N . ILE A 1 71 ? -4.100 0.295 -6.465 1.00 95.06 71 ILE A N 1
ATOM 573 C CA . ILE A 1 71 ? -4.800 0.214 -5.182 1.00 95.06 71 ILE A CA 1
ATOM 574 C C . ILE A 1 71 ? -6.158 -0.426 -5.408 1.00 95.06 71 ILE A C 1
ATOM 576 O O . ILE A 1 71 ? -6.962 0.075 -6.192 1.00 95.06 71 ILE A O 1
ATOM 580 N N . LYS A 1 72 ? -6.449 -1.475 -4.648 1.00 93.19 72 LYS A N 1
ATOM 581 C CA . LYS A 1 72 ? -7.782 -2.057 -4.579 1.00 93.19 72 LYS A CA 1
ATOM 582 C C . LYS A 1 72 ? -8.505 -1.549 -3.335 1.00 93.19 72 LYS A C 1
ATOM 584 O O . LYS A 1 72 ? -8.114 -1.868 -2.213 1.00 93.19 72 LYS A O 1
ATOM 589 N N . ASN A 1 73 ? -9.567 -0.780 -3.548 1.00 89.19 73 ASN A N 1
ATOM 590 C CA . ASN A 1 73 ? -10.442 -0.229 -2.516 1.00 89.19 73 ASN A CA 1
ATOM 591 C C . ASN A 1 73 ? -11.822 -0.900 -2.613 1.00 89.19 73 ASN A C 1
ATOM 593 O O . ASN A 1 73 ? -12.684 -0.468 -3.385 1.00 89.19 73 ASN A O 1
ATOM 597 N N . GLY A 1 74 ? -12.010 -1.993 -1.869 1.00 83.44 74 GLY A N 1
ATOM 598 C CA . GLY A 1 74 ? -13.181 -2.863 -2.019 1.00 83.44 74 GLY A CA 1
ATOM 599 C C . GLY A 1 74 ? -13.239 -3.499 -3.414 1.00 83.44 74 GLY A C 1
ATOM 600 O O . GLY A 1 74 ? -12.293 -4.173 -3.827 1.00 83.44 74 GLY A O 1
ATOM 601 N N . ASP A 1 75 ? -14.332 -3.262 -4.142 1.00 82.62 75 ASP A N 1
ATOM 602 C CA . ASP A 1 75 ? -14.529 -3.757 -5.514 1.00 82.62 75 ASP A CA 1
ATOM 603 C C . ASP A 1 75 ? -13.894 -2.858 -6.587 1.00 82.62 75 ASP A C 1
ATOM 605 O O . ASP A 1 75 ? -13.815 -3.244 -7.753 1.00 82.62 75 ASP A O 1
ATOM 609 N N . ASN A 1 76 ? -13.421 -1.667 -6.208 1.00 85.38 76 ASN A N 1
ATOM 610 C CA . ASN A 1 76 ? -12.817 -0.722 -7.138 1.00 85.38 76 ASN A CA 1
ATOM 611 C C . ASN A 1 76 ? -11.306 -0.930 -7.215 1.00 85.38 76 ASN A C 1
ATOM 613 O O . ASN A 1 76 ? -10.604 -0.833 -6.205 1.00 85.38 76 ASN A O 1
ATOM 617 N N . ASP A 1 77 ? -10.811 -1.158 -8.426 1.00 88.88 77 ASP A N 1
ATOM 618 C CA . ASP A 1 77 ? -9.385 -1.249 -8.717 1.00 88.88 77 ASP A CA 1
ATOM 619 C C . ASP A 1 77 ? -8.907 0.033 -9.403 1.00 88.88 77 ASP A C 1
ATOM 621 O O . ASP A 1 77 ? -9.436 0.440 -10.440 1.00 88.88 77 ASP A O 1
ATOM 625 N N . LEU A 1 78 ? -7.941 0.709 -8.788 1.00 89.88 78 LEU A N 1
ATOM 626 C CA . LEU A 1 78 ? -7.449 2.013 -9.206 1.00 89.88 78 LEU A CA 1
ATOM 627 C C . LEU A 1 78 ? -5.985 1.894 -9.619 1.00 89.88 78 LEU A C 1
ATOM 629 O O . LEU A 1 78 ? -5.104 1.713 -8.778 1.00 89.88 78 LEU A O 1
ATOM 633 N N . THR A 1 79 ? -5.709 2.076 -10.909 1.00 91.31 79 THR A N 1
ATOM 634 C CA . THR A 1 79 ? -4.343 2.278 -11.407 1.00 91.31 79 THR A CA 1
ATOM 635 C C . THR A 1 79 ? -3.971 3.753 -11.286 1.00 91.31 79 THR A C 1
ATOM 637 O O . THR A 1 79 ? -4.596 4.619 -11.895 1.00 91.31 79 THR A O 1
ATOM 640 N N . HIS A 1 80 ? -2.952 4.044 -10.483 1.00 81.12 80 HIS A N 1
ATOM 641 C CA . HIS A 1 80 ? -2.545 5.399 -10.128 1.00 81.12 80 HIS A CA 1
ATOM 642 C C . HIS A 1 80 ? -1.476 5.984 -11.065 1.00 81.12 80 HIS A C 1
ATOM 644 O O . HIS A 1 80 ? -1.464 7.192 -11.293 1.00 81.12 80 HIS A O 1
ATOM 650 N N . GLY A 1 81 ? -0.594 5.159 -11.637 1.00 90.44 81 GLY A N 1
ATOM 651 C CA . GLY A 1 81 ? 0.441 5.642 -12.556 1.00 90.44 81 GLY A CA 1
ATOM 652 C C . GLY A 1 81 ? 1.461 4.583 -12.964 1.00 90.44 81 GLY A C 1
ATOM 653 O O . GLY A 1 81 ? 1.484 3.492 -12.395 1.00 90.44 81 GLY A O 1
ATOM 654 N N . LEU A 1 82 ? 2.300 4.922 -13.948 1.00 94.31 82 LEU A N 1
ATOM 655 C CA . LEU A 1 82 ? 3.413 4.105 -14.440 1.00 94.31 82 LEU A CA 1
ATOM 656 C C . LEU A 1 82 ? 4.746 4.680 -13.948 1.00 94.31 82 LEU A C 1
ATOM 658 O O . LEU A 1 82 ? 5.009 5.867 -14.127 1.00 94.31 82 LEU A O 1
ATOM 662 N N . PHE A 1 83 ? 5.591 3.830 -13.370 1.00 95.75 83 PHE A N 1
ATOM 663 C CA . PHE A 1 83 ? 6.884 4.206 -12.797 1.00 95.75 83 PHE A CA 1
ATOM 664 C C . PHE A 1 83 ? 8.003 3.338 -13.365 1.00 95.75 83 PHE A C 1
ATOM 666 O O . PHE A 1 83 ? 7.777 2.195 -13.747 1.00 95.75 83 PHE A O 1
ATOM 673 N N . ILE A 1 84 ? 9.223 3.874 -13.402 1.00 94.50 84 ILE A N 1
ATOM 674 C CA . ILE A 1 84 ? 10.385 3.176 -13.973 1.00 94.50 84 ILE A CA 1
ATOM 675 C C . ILE A 1 84 ? 10.763 1.958 -13.121 1.00 94.50 84 ILE A C 1
ATOM 677 O O . ILE A 1 84 ? 11.079 0.895 -13.653 1.00 94.50 84 ILE A O 1
ATOM 681 N N . ASP A 1 85 ? 10.696 2.092 -11.797 1.00 94.06 85 ASP A N 1
ATOM 682 C CA . ASP A 1 85 ? 11.093 1.057 -10.852 1.00 94.06 85 ASP A CA 1
ATOM 683 C C . ASP A 1 85 ? 9.970 0.690 -9.869 1.00 94.06 85 ASP A C 1
ATOM 685 O O . ASP A 1 85 ? 9.027 1.445 -9.608 1.00 94.06 85 ASP A O 1
ATOM 689 N N . ARG A 1 86 ? 10.099 -0.512 -9.304 1.00 91.00 86 ARG A N 1
ATOM 690 C CA . ARG A 1 86 ? 9.116 -1.096 -8.390 1.00 91.00 86 ARG A CA 1
ATOM 691 C C . ARG A 1 86 ? 8.967 -0.299 -7.094 1.00 91.00 86 ARG A C 1
ATOM 693 O O . ARG A 1 86 ? 7.864 -0.247 -6.549 1.00 91.00 86 ARG A O 1
ATOM 700 N N . GLN A 1 87 ? 10.057 0.265 -6.572 1.00 91.19 87 GLN A N 1
ATOM 701 C CA . GLN A 1 87 ? 10.035 0.983 -5.302 1.00 91.19 87 GLN A CA 1
ATOM 702 C C . GLN A 1 87 ? 9.211 2.261 -5.449 1.00 91.19 87 GLN A C 1
ATOM 704 O O . GLN A 1 87 ? 8.262 2.446 -4.690 1.00 91.19 87 GLN A O 1
ATOM 709 N N . SER A 1 88 ? 9.479 3.052 -6.487 1.00 92.31 88 SER A N 1
ATOM 710 C CA . SER A 1 88 ? 8.712 4.258 -6.807 1.00 92.31 88 SER A CA 1
ATOM 711 C C . SER A 1 88 ? 7.223 3.956 -7.026 1.00 92.31 88 SER A C 1
ATOM 713 O O . SER A 1 88 ? 6.367 4.652 -6.479 1.00 92.31 88 SER A O 1
ATOM 715 N N . ALA A 1 89 ? 6.888 2.877 -7.751 1.00 94.50 89 ALA A N 1
ATOM 716 C CA . ALA A 1 89 ? 5.493 2.451 -7.926 1.00 94.50 89 ALA A CA 1
ATOM 717 C C . ALA A 1 89 ? 4.809 2.099 -6.594 1.00 94.50 89 ALA A C 1
ATOM 719 O O . ALA A 1 89 ? 3.636 2.425 -6.387 1.00 94.50 89 ALA A O 1
ATOM 720 N N . THR A 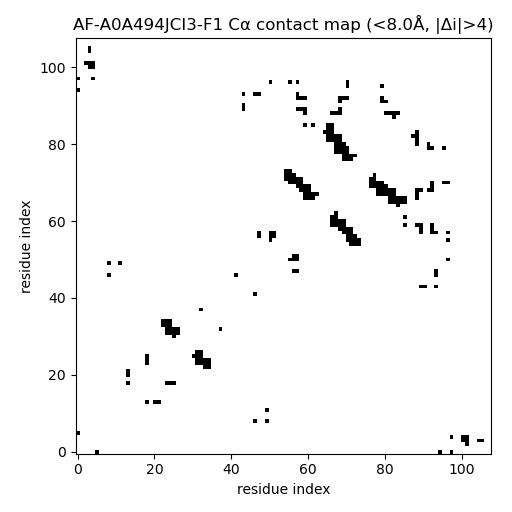1 90 ? 5.548 1.447 -5.692 1.00 93.25 90 THR A N 1
ATOM 721 C CA . THR A 1 90 ? 5.060 1.046 -4.366 1.00 93.25 90 THR A CA 1
ATOM 722 C C . THR A 1 90 ? 4.828 2.269 -3.483 1.00 93.25 90 THR A C 1
ATOM 724 O O . THR A 1 90 ? 3.76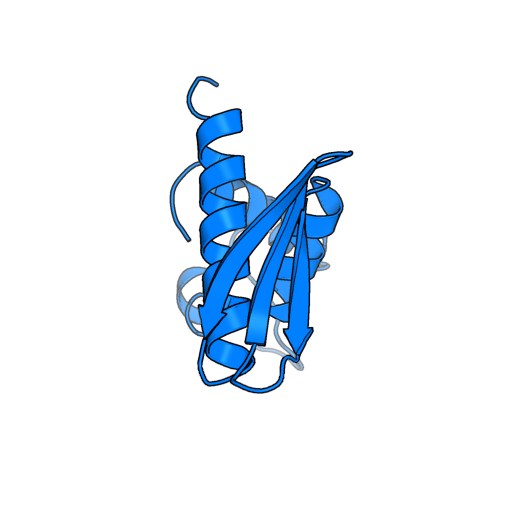2 2.402 -2.889 1.00 93.25 90 THR A O 1
ATOM 727 N N . GLU A 1 91 ? 5.787 3.194 -3.427 1.00 92.38 91 GLU A N 1
ATOM 728 C CA . GLU A 1 91 ? 5.673 4.436 -2.654 1.00 92.38 91 GLU A CA 1
ATOM 729 C C . GLU A 1 91 ? 4.512 5.305 -3.152 1.00 92.38 91 GLU A C 1
ATOM 731 O O . GLU A 1 91 ? 3.741 5.832 -2.348 1.00 92.38 91 GLU A O 1
ATOM 736 N N . ALA A 1 92 ? 4.325 5.394 -4.472 1.00 93.44 92 ALA A N 1
ATOM 737 C CA . ALA A 1 92 ? 3.194 6.095 -5.067 1.00 93.44 92 ALA A CA 1
ATOM 738 C C . ALA A 1 92 ? 1.850 5.433 -4.728 1.00 93.44 92 ALA A C 1
ATOM 740 O O . ALA A 1 92 ? 0.886 6.130 -4.407 1.00 93.44 92 ALA A O 1
ATOM 741 N N . ALA A 1 93 ? 1.791 4.098 -4.733 1.00 94.81 93 ALA A N 1
ATOM 742 C CA . ALA A 1 93 ? 0.569 3.368 -4.401 1.00 94.81 93 ALA A CA 1
ATOM 743 C C . ALA A 1 93 ? 0.206 3.560 -2.921 1.00 94.81 93 ALA A C 1
ATOM 745 O O . ALA A 1 93 ? -0.938 3.859 -2.590 1.00 94.81 93 ALA A O 1
ATOM 746 N N . ILE A 1 94 ? 1.199 3.490 -2.029 1.00 93.69 94 ILE A N 1
ATOM 747 C CA . ILE A 1 94 ? 1.024 3.790 -0.604 1.00 93.69 94 ILE A CA 1
ATOM 748 C C . ILE A 1 94 ? 0.523 5.221 -0.416 1.00 93.69 94 ILE A C 1
ATOM 750 O O . ILE A 1 94 ? -0.453 5.444 0.300 1.00 93.69 94 ILE A O 1
ATOM 754 N N . LYS A 1 95 ? 1.168 6.201 -1.060 1.00 93.19 95 LYS A N 1
ATOM 755 C CA . LYS A 1 95 ? 0.777 7.609 -0.943 1.00 93.19 95 LYS A CA 1
ATOM 756 C C . LYS A 1 95 ? -0.675 7.808 -1.363 1.00 93.19 95 LYS A C 1
ATOM 758 O O . LYS A 1 95 ? -1.434 8.445 -0.636 1.00 93.19 95 LYS A O 1
ATOM 763 N N . LYS A 1 96 ? -1.080 7.220 -2.490 1.00 94.44 96 LYS A N 1
ATOM 764 C CA . LYS A 1 96 ? -2.449 7.359 -2.978 1.00 94.44 96 LYS A CA 1
ATOM 765 C C . LYS A 1 96 ? -3.468 6.616 -2.103 1.00 94.44 96 LYS A C 1
ATOM 767 O O . LYS A 1 96 ? -4.556 7.140 -1.878 1.00 94.44 96 LYS A O 1
ATOM 772 N N . ALA A 1 97 ? -3.116 5.470 -1.523 1.00 94.12 97 ALA A N 1
ATOM 773 C CA . ALA A 1 97 ? -3.973 4.784 -0.554 1.00 94.12 97 ALA A CA 1
ATOM 774 C C . ALA A 1 97 ? -4.168 5.619 0.725 1.00 94.12 97 ALA A C 1
ATOM 776 O O . ALA A 1 97 ? -5.283 5.744 1.227 1.00 94.12 97 ALA A O 1
ATOM 777 N N . VAL A 1 98 ? -3.103 6.267 1.207 1.00 92.56 98 VAL A N 1
ATOM 778 C CA . VAL A 1 98 ? -3.156 7.203 2.340 1.00 92.56 98 VAL A CA 1
ATOM 779 C C . VAL A 1 98 ? -4.049 8.410 2.042 1.00 92.56 98 VAL A C 1
ATOM 781 O O . VAL A 1 98 ? -4.799 8.839 2.917 1.00 92.56 98 VAL A O 1
ATOM 784 N N . GLU A 1 99 ? -3.998 8.959 0.825 1.00 92.94 99 GLU A N 1
ATOM 785 C CA . GLU A 1 99 ? -4.906 10.034 0.396 1.00 92.94 99 GLU A CA 1
ATOM 786 C C . GLU A 1 99 ? -6.372 9.585 0.455 1.00 92.94 99 GLU A C 1
ATOM 788 O O . GLU A 1 99 ? -7.180 10.267 1.081 1.00 92.94 99 GLU A O 1
ATOM 793 N N . ILE A 1 100 ? -6.692 8.413 -0.110 1.00 92.56 100 ILE A N 1
ATOM 794 C CA . ILE A 1 100 ? -8.048 7.834 -0.085 1.00 92.56 100 ILE A CA 1
ATOM 795 C C . ILE A 1 100 ? -8.531 7.640 1.356 1.00 92.56 100 ILE A C 1
ATOM 797 O O . ILE A 1 100 ? -9.668 7.982 1.683 1.00 92.56 100 ILE A O 1
ATOM 801 N N . TYR A 1 101 ? -7.667 7.120 2.234 1.00 93.12 101 TYR A N 1
ATOM 802 C CA . TYR A 1 101 ? -7.985 6.978 3.651 1.00 93.12 101 TYR A CA 1
ATOM 803 C C . TYR A 1 101 ? -8.307 8.340 4.274 1.00 93.12 101 TYR A C 1
ATOM 805 O O . TYR A 1 101 ? -9.368 8.530 4.859 1.00 93.12 101 TYR A O 1
ATOM 813 N N . ASN A 1 102 ? -7.416 9.318 4.121 1.00 92.50 102 ASN A N 1
ATOM 814 C CA . ASN A 1 102 ? -7.615 10.647 4.689 1.00 92.50 102 ASN A CA 1
ATOM 815 C C . ASN A 1 102 ? -8.894 11.320 4.178 1.00 92.50 102 ASN A C 1
ATOM 817 O O . ASN A 1 102 ? -9.578 11.971 4.959 1.00 92.50 102 ASN A O 1
ATOM 821 N N . GLU A 1 103 ? -9.233 11.162 2.899 1.00 91.12 103 GLU A N 1
ATOM 822 C CA . GLU A 1 103 ? -10.483 11.673 2.330 1.00 91.12 103 GLU A CA 1
ATOM 823 C C . GLU A 1 103 ? -11.712 11.005 2.949 1.00 91.12 103 GLU A C 1
ATOM 825 O O . GLU A 1 103 ? -12.650 11.701 3.331 1.00 91.12 103 GLU A O 1
ATOM 830 N N . LYS A 1 104 ? -11.680 9.682 3.143 1.00 89.25 104 LYS A N 1
ATOM 831 C CA . LYS A 1 104 ? -12.763 8.927 3.790 1.00 89.25 104 LYS A CA 1
ATOM 832 C C . LYS A 1 104 ? -13.032 9.371 5.235 1.00 89.25 104 LYS A C 1
ATOM 834 O O . LYS A 1 104 ? -14.168 9.278 5.689 1.00 89.25 104 LYS A O 1
ATOM 839 N N . TYR A 1 105 ? -12.009 9.845 5.949 1.00 87.56 105 TYR A N 1
ATOM 840 C CA . TYR A 1 105 ? -12.091 10.212 7.372 1.00 87.56 105 TYR A CA 1
ATOM 841 C C . TYR A 1 105 ? -11.897 11.717 7.642 1.00 87.56 105 TYR A C 1
ATOM 843 O O . TYR A 1 105 ? -11.703 12.115 8.788 1.00 87.56 105 TYR A O 1
ATOM 851 N N . LYS A 1 106 ? -11.954 12.572 6.611 1.00 76.38 106 LYS A N 1
ATOM 852 C CA . LYS A 1 106 ? -11.756 14.033 6.727 1.00 76.38 106 LYS A CA 1
ATOM 853 C C . LYS A 1 106 ? -12.854 14.749 7.527 1.00 76.38 106 LYS A C 1
ATOM 855 O O . LYS A 1 106 ? -12.615 15.853 8.004 1.00 76.38 106 LYS A O 1
ATOM 860 N N . GLU A 1 107 ? -14.029 14.135 7.654 1.00 57.56 107 GLU A N 1
ATOM 861 C CA . GLU A 1 107 ? -15.234 14.718 8.269 1.00 57.56 107 GLU A CA 1
ATOM 862 C C . GLU A 1 107 ? -15.580 14.124 9.654 1.00 57.56 107 GLU A C 1
ATOM 864 O O . GLU A 1 107 ? -16.673 14.365 10.164 1.00 57.56 107 GLU A O 1
ATOM 869 N N . GLN A 1 108 ? -14.667 13.359 10.270 1.00 49.72 108 GLN A N 1
ATOM 870 C CA . GLN A 1 108 ? -14.794 12.830 11.642 1.00 49.72 108 GLN A CA 1
ATOM 871 C C . GLN A 1 108 ? -13.832 13.516 12.614 1.00 49.72 108 GLN A C 1
ATOM 873 O O . GLN A 1 108 ? -14.271 13.835 13.737 1.00 49.72 108 GLN A O 1
#

Solvent-accessible surface area (backbone atoms only — not comparable to full-atom values): 6303 Å² total; per-residue (Å²): 131,62,68,62,42,37,57,53,50,52,50,48,52,48,71,74,40,99,42,100,49,99,74,46,45,76,64,72,96,88,44,74,41,44,69,81,73,45,56,86,68,64,49,67,66,60,56,44,58,52,31,45,76,74,50,37,41,64,49,68,45,84,50,98,87,26,13,34,8,24,36,33,51,77,92,46,77,44,79,77,47,80,25,80,41,67,64,62,11,45,53,50,19,50,52,51,50,44,50,55,49,29,63,76,53,70,90,115

Foldseek 3Di:
DDAPLVVQLLVVQCVVDPDPDQAFDDDPPDDTDHCVVCVVVPDLVSLQVSLVVVQWHWDWDDDPQAIWTWIGRDPDIDTDDGDNYPVVSSVSNSVVSSVVVNVVVVPD

Radius of gyration: 15.31 Å; Cα contacts (8 Å, |Δi|>4): 142; chains: 1; bounding box: 33×22×48 Å

Nearest PDB structures (foldseek):
  9asn-assembly1_B  TM=6.271E-01  e=7.202E-01  Homo sapiens
  1r7l-assembly1_A  TM=3.778E-01  e=1.919E-01  Bacillus cereus
  6mox-assembly1_A  TM=4.290E-01  e=2.237E+00  Homo sapiens
  6z2u-assembly1_A  TM=4.257E-01  e=3.065E+00  Homo sapiens
  4yce-assembly1_A  TM=3.664E-01  e=2.101E+00  Homo sapiens

Mean predicted aligned error: 9.17 Å

Organism: NCBI:txid1117645

Sequence (108 aa):
MEGKAKEAFQAYLIETQYFPRPEMIMVGKLTTCSFTEVQPFIFNAKIIEWLDTVNLNVYVVPVKDGWFSCIKNGDNDLTHGLFIDRQSATEAAIKKAVEIYNEKYKEQ

Secondary structure (DSSP, 8-state):
--THHHHHHHHHHHHHTT-SSTT-EE-STT-EE-HHHHGGG--HHHHHHHHHHTTEEEEEEEETTEEEEEEEETTEEEEEEEESSHHHHHHHHHHHHHHHHHHHTTT-

pLDDT: mean 78.5, std 18.84, range [38.69, 96.81]